Protein AF-A0A3A8NQW4-F1 (afdb_monomer)

Organism: NCBI:txid2316726

Structure (mmCIF, N/CA/C/O backbone):
data_AF-A0A3A8NQW4-F1
#
_entry.id   AF-A0A3A8NQW4-F1
#
loop_
_atom_site.group_PDB
_atom_site.id
_atom_site.type_symbol
_atom_site.label_atom_id
_atom_site.label_alt_id
_atom_site.label_comp_id
_atom_site.label_asym_id
_atom_site.label_entity_id
_atom_site.label_seq_id
_atom_site.pdbx_PDB_ins_code
_atom_site.Cartn_x
_atom_site.Cartn_y
_atom_site.Cartn_z
_atom_site.occupancy
_atom_site.B_iso_or_equiv
_atom_site.auth_seq_id
_atom_site.auth_comp_id
_atom_site.auth_asym_id
_atom_site.auth_atom_id
_atom_site.pdbx_PDB_model_num
ATOM 1 N N . MET A 1 1 ? -19.879 42.846 81.049 1.00 46.16 1 MET A N 1
ATOM 2 C CA . MET A 1 1 ? -20.489 41.642 80.445 1.00 46.16 1 MET A CA 1
ATOM 3 C C . MET A 1 1 ? -19.755 41.354 79.147 1.00 46.16 1 MET A C 1
ATOM 5 O O . MET A 1 1 ? -19.925 42.100 78.195 1.00 46.16 1 MET A O 1
ATOM 9 N N . ILE A 1 2 ? -18.854 40.371 79.150 1.00 47.03 2 ILE A N 1
ATOM 10 C CA . ILE A 1 2 ? -18.042 40.003 77.981 1.00 47.03 2 ILE A CA 1
ATOM 11 C C . ILE A 1 2 ? -18.723 38.794 77.341 1.00 47.03 2 ILE A C 1
ATOM 13 O O . ILE A 1 2 ? -18.854 37.753 77.980 1.00 47.03 2 ILE A O 1
ATOM 17 N N . SER A 1 3 ? -19.223 38.976 76.120 1.00 58.47 3 SER A N 1
ATOM 18 C CA . SER A 1 3 ? -19.930 37.947 75.356 1.00 58.47 3 SER A CA 1
ATOM 19 C C . SER A 1 3 ? -18.923 36.923 74.828 1.00 58.47 3 SER A C 1
ATOM 21 O O . SER A 1 3 ? -17.954 37.294 74.165 1.00 58.47 3 SER A O 1
ATOM 23 N N . ALA A 1 4 ? -19.115 35.646 75.157 1.00 57.97 4 ALA A N 1
ATOM 24 C CA . ALA A 1 4 ? -18.233 34.568 74.728 1.00 57.97 4 ALA A CA 1
ATOM 25 C C . ALA A 1 4 ? -18.466 34.247 73.243 1.00 57.97 4 ALA A C 1
ATOM 27 O O . ALA A 1 4 ? -19.569 33.882 72.841 1.00 57.97 4 ALA A O 1
ATOM 28 N N . VAL A 1 5 ? -17.416 34.381 72.429 1.00 66.25 5 VAL A N 1
ATOM 29 C CA . VAL A 1 5 ? -17.421 34.001 71.010 1.00 66.25 5 VAL A CA 1
ATOM 30 C C . VAL A 1 5 ? -17.386 32.467 70.901 1.00 66.25 5 VAL A C 1
ATOM 32 O O . VAL A 1 5 ? -16.490 31.852 71.488 1.00 66.25 5 VAL A O 1
ATOM 35 N N . PRO A 1 6 ? -18.309 31.824 70.159 1.00 64.69 6 PRO A N 1
ATOM 36 C CA . PRO A 1 6 ? -18.283 30.378 69.963 1.00 64.69 6 PRO A 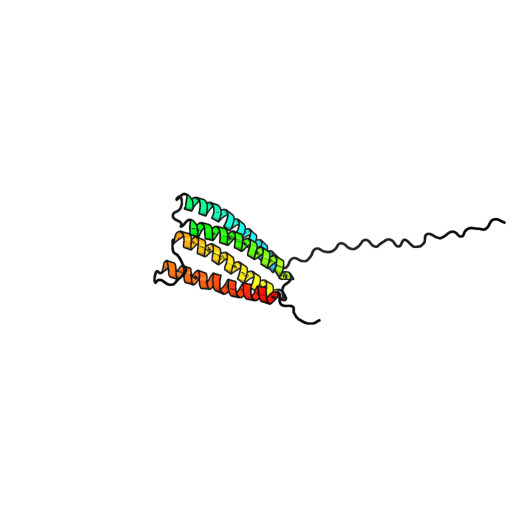CA 1
ATOM 37 C C . PRO A 1 6 ? -17.073 29.980 69.110 1.00 64.69 6 PRO A C 1
ATOM 39 O O . PRO A 1 6 ? -16.866 30.517 68.021 1.00 64.69 6 PRO A O 1
ATOM 42 N N . ARG A 1 7 ? -16.274 29.018 69.586 1.00 65.31 7 ARG A N 1
ATOM 43 C CA . ARG A 1 7 ? -15.226 28.380 68.778 1.00 65.31 7 ARG A CA 1
ATOM 44 C C . ARG A 1 7 ? -15.884 27.491 67.723 1.00 65.31 7 ARG A C 1
ATOM 46 O O . ARG A 1 7 ? -16.548 26.521 68.071 1.00 65.31 7 ARG A O 1
ATOM 53 N N . VAL A 1 8 ? -15.668 27.808 66.450 1.00 65.62 8 VAL A N 1
ATOM 54 C CA . VAL A 1 8 ? -15.975 26.913 65.328 1.00 65.6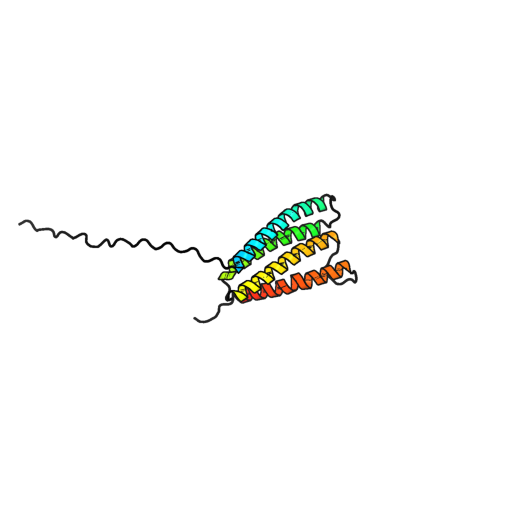2 8 VAL A CA 1
ATOM 55 C C . VAL A 1 8 ? -14.916 25.809 65.319 1.00 65.62 8 VAL A C 1
ATOM 57 O O . VAL A 1 8 ? -13.733 26.090 65.125 1.00 65.62 8 VAL A O 1
ATOM 60 N N . SER A 1 9 ? -15.324 24.566 65.583 1.00 62.06 9 SER A N 1
ATOM 61 C CA . SER A 1 9 ? -14.447 23.398 65.461 1.00 62.06 9 SER A CA 1
ATOM 62 C C . SER A 1 9 ? -14.046 23.197 63.995 1.00 62.06 9 SER A C 1
ATOM 64 O O . SER A 1 9 ? -14.924 23.188 63.131 1.00 62.06 9 SER A O 1
ATOM 66 N N . PRO A 1 10 ? -12.753 22.996 63.682 1.00 62.84 10 PRO A N 1
ATOM 67 C CA . PRO A 1 10 ? -12.290 22.662 62.340 1.00 62.84 10 PRO A CA 1
ATOM 68 C C . PRO A 1 10 ? -12.517 21.165 62.063 1.00 62.84 10 PRO A C 1
ATOM 70 O O . PRO A 1 10 ? -11.583 20.422 61.776 1.00 62.84 10 PRO A O 1
ATOM 73 N N . GLU A 1 11 ? -13.755 20.693 62.188 1.00 58.41 11 GLU A N 1
ATOM 74 C CA . GLU A 1 11 ? -14.147 19.342 61.782 1.00 58.41 11 GLU A CA 1
ATOM 75 C C . GLU A 1 11 ? -14.766 19.428 60.389 1.00 58.41 11 GLU A C 1
ATOM 77 O O . GLU A 1 11 ? -15.917 19.825 60.232 1.00 58.41 11 GLU A O 1
ATOM 82 N N . GLY A 1 12 ? -13.992 19.106 59.350 1.00 62.56 12 GLY A N 1
ATOM 83 C CA . GLY A 1 12 ? -14.572 19.020 58.008 1.00 62.56 12 GLY A CA 1
ATOM 84 C C . GLY A 1 12 ? -13.623 18.943 56.820 1.00 62.56 12 GLY A C 1
ATOM 85 O O . GLY A 1 12 ? -14.102 18.776 55.701 1.00 62.56 12 GLY A O 1
ATOM 86 N N . VAL A 1 13 ? -12.300 19.021 56.996 1.00 63.72 13 VAL A N 1
ATOM 87 C CA . VAL A 1 13 ? -11.381 18.719 55.885 1.00 63.72 13 VAL A CA 1
ATOM 88 C C . VAL A 1 13 ? -11.224 17.204 55.802 1.00 63.72 13 VAL A C 1
ATOM 90 O O . VAL A 1 13 ? -10.255 16.633 56.298 1.00 63.72 13 VAL A O 1
ATOM 93 N N . HIS A 1 14 ? -12.213 16.534 55.206 1.00 67.94 14 HIS A N 1
ATOM 94 C CA . HIS A 1 14 ? -12.020 15.162 54.755 1.00 67.94 14 HIS A CA 1
ATOM 95 C C . HIS A 1 14 ? -10.811 15.153 53.809 1.00 67.94 14 HIS A C 1
ATOM 97 O O . HIS A 1 14 ? -10.803 15.937 52.853 1.00 67.94 14 HIS A O 1
ATOM 103 N N . PRO A 1 15 ? -9.781 14.325 54.057 1.00 67.94 15 PRO A N 1
ATOM 104 C CA . PRO A 1 15 ? -8.661 14.213 53.139 1.00 67.94 15 PRO A CA 1
ATOM 105 C C . PRO A 1 15 ? -9.226 13.825 51.774 1.00 67.94 15 PRO A C 1
ATOM 107 O O . PRO A 1 15 ? -9.834 12.764 51.637 1.00 67.94 15 PRO A O 1
ATOM 110 N N . GLN A 1 16 ? -9.085 14.716 50.784 1.00 69.38 16 GLN A N 1
ATOM 111 C CA . GLN A 1 16 ? -9.423 14.411 49.400 1.00 69.38 16 GLN A CA 1
ATOM 112 C C . GLN A 1 16 ? -8.656 13.145 49.032 1.00 69.38 16 GLN A C 1
ATOM 114 O O . GLN A 1 16 ? -7.428 13.160 48.936 1.00 69.38 16 GLN A O 1
ATOM 119 N N . SER A 1 17 ? -9.381 12.036 48.889 1.00 73.19 17 SER A N 1
ATOM 120 C CA . SER A 1 17 ? -8.827 10.776 48.417 1.00 73.19 17 SER A CA 1
ATOM 121 C C . SER A 1 17 ? -8.122 11.061 47.101 1.00 73.19 17 SER A C 1
ATOM 123 O O . SER A 1 17 ? -8.765 11.497 46.143 1.00 73.19 17 SER A O 1
ATOM 125 N N . THR A 1 18 ? -6.804 10.873 47.076 1.00 78.12 18 THR A N 1
ATOM 126 C CA . THR A 1 18 ? -5.995 11.053 45.875 1.00 78.12 18 THR A CA 1
ATOM 127 C C . THR A 1 18 ? -6.653 10.253 44.750 1.00 78.12 18 THR A C 1
ATOM 129 O O . THR A 1 18 ? -6.853 9.048 44.929 1.00 78.12 18 THR A O 1
ATOM 132 N N . PRO A 1 19 ? -7.068 10.886 43.637 1.00 77.56 19 PRO A N 1
ATOM 133 C CA . PRO A 1 19 ? -7.716 10.159 42.559 1.00 77.56 19 PRO A CA 1
ATOM 134 C C . PRO A 1 19 ? -6.778 9.047 42.095 1.00 77.56 19 PRO A C 1
ATOM 136 O O . PRO A 1 19 ? -5.585 9.276 41.878 1.00 77.56 19 PRO A O 1
ATOM 139 N N . ALA A 1 20 ? -7.314 7.829 42.010 1.00 79.06 20 ALA A N 1
ATOM 140 C CA . ALA A 1 20 ? -6.547 6.668 41.593 1.00 79.06 20 ALA A CA 1
ATOM 141 C C . ALA A 1 20 ? -5.893 6.940 40.223 1.00 79.06 20 ALA A C 1
ATOM 143 O O . ALA A 1 20 ? -6.523 7.574 39.369 1.00 79.06 20 ALA A O 1
ATOM 144 N N . PRO A 1 21 ? -4.651 6.475 39.994 1.00 79.62 21 PRO A N 1
ATOM 145 C CA . PRO A 1 21 ? -3.991 6.662 38.714 1.00 79.62 21 PRO A CA 1
ATOM 146 C C . PRO A 1 21 ? -4.865 6.092 37.594 1.00 79.62 21 PRO A C 1
ATOM 148 O O . PRO A 1 21 ? -5.228 4.916 37.612 1.00 79.62 21 PRO A O 1
ATOM 151 N N . VAL A 1 22 ? -5.217 6.937 36.623 1.00 79.12 22 VAL A N 1
ATOM 152 C CA . VAL A 1 22 ? -5.975 6.519 35.442 1.00 79.12 22 VAL A CA 1
ATOM 153 C C . VAL A 1 22 ? -5.104 5.541 34.662 1.00 79.12 22 VAL A C 1
ATOM 155 O O . VAL A 1 22 ? -4.031 5.906 34.179 1.00 79.12 22 VAL A O 1
ATOM 158 N N . ALA A 1 23 ? -5.544 4.287 34.567 1.00 71.62 23 ALA A N 1
ATOM 159 C CA . ALA A 1 23 ? -4.839 3.284 33.786 1.00 71.62 23 ALA A CA 1
ATOM 160 C C . ALA A 1 23 ? -4.731 3.751 32.320 1.00 71.62 23 ALA A C 1
ATOM 162 O O . ALA A 1 23 ? -5.715 4.258 31.769 1.00 71.62 23 ALA A O 1
ATOM 163 N N . PRO A 1 24 ? -3.564 3.596 31.670 1.00 70.94 24 PRO A N 1
ATOM 164 C CA . PRO A 1 24 ? -3.416 3.979 30.276 1.00 70.94 24 PRO A CA 1
ATOM 165 C C . PRO A 1 24 ? -4.389 3.175 29.399 1.00 70.94 24 PRO A C 1
ATOM 167 O O . PRO A 1 24 ? -4.638 1.996 29.674 1.00 70.94 24 PRO A O 1
ATOM 170 N N . PRO A 1 25 ? -4.944 3.784 28.336 1.00 69.38 25 PRO A N 1
ATOM 171 C CA . PRO A 1 25 ? -5.875 3.099 27.452 1.00 69.38 25 PRO A CA 1
ATOM 172 C C . PRO A 1 25 ? -5.219 1.851 26.852 1.00 69.38 25 PRO A C 1
ATOM 174 O O . PRO A 1 25 ? -4.096 1.898 26.344 1.00 69.38 25 PRO A O 1
ATOM 177 N N . ALA A 1 26 ? -5.923 0.720 26.911 1.00 76.38 26 ALA A N 1
ATOM 178 C CA . ALA A 1 26 ? -5.430 -0.541 26.376 1.00 76.38 26 ALA A CA 1
ATOM 179 C C . ALA A 1 26 ? -5.230 -0.438 24.853 1.00 76.38 26 ALA A C 1
ATOM 181 O O . ALA A 1 26 ? -6.168 -0.164 24.103 1.00 76.38 26 ALA A O 1
ATOM 182 N N . VAL A 1 27 ? -4.003 -0.674 24.381 1.00 76.31 27 VAL A N 1
ATOM 183 C CA . VAL A 1 27 ? -3.691 -0.661 22.945 1.00 76.31 27 VAL A CA 1
ATOM 184 C C . VAL A 1 27 ? -4.317 -1.883 22.274 1.00 76.31 27 VAL A C 1
ATOM 186 O O . VA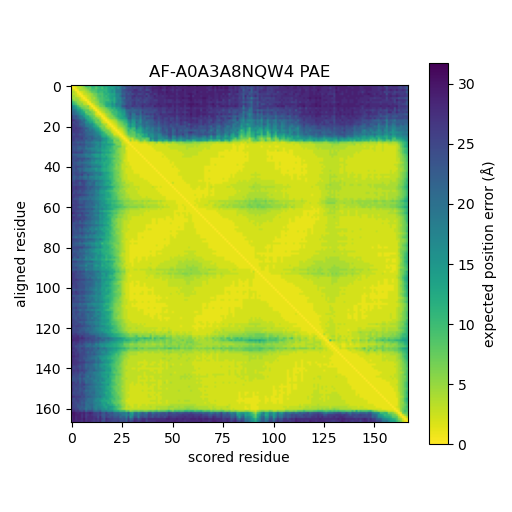L A 1 27 ? -4.013 -3.024 22.626 1.00 76.31 27 VAL A O 1
ATOM 189 N N . LEU A 1 28 ? -5.156 -1.655 21.261 1.00 86.38 28 LEU A N 1
ATOM 190 C CA . LEU A 1 28 ? -5.777 -2.731 20.487 1.00 86.38 28 LEU A CA 1
ATOM 191 C C . LEU A 1 28 ? -4.702 -3.548 19.734 1.00 86.38 28 LEU A C 1
ATOM 193 O O . LEU A 1 28 ? -3.874 -2.957 19.031 1.00 86.38 28 LEU A O 1
ATOM 197 N N . PRO A 1 29 ? -4.724 -4.898 19.781 1.00 92.44 29 PRO A N 1
ATOM 198 C CA . PRO A 1 29 ? -3.744 -5.734 19.075 1.00 92.44 29 PRO A CA 1
ATOM 199 C C . PRO A 1 29 ? -3.662 -5.455 17.566 1.00 92.44 29 PRO A C 1
ATOM 201 O O . PRO A 1 29 ? -2.578 -5.487 16.979 1.00 92.44 29 PRO A O 1
ATOM 204 N N . ALA A 1 30 ? -4.801 -5.143 16.938 1.00 95.12 30 ALA A N 1
ATOM 205 C CA . ALA A 1 30 ? -4.867 -4.755 15.532 1.00 95.12 30 ALA A CA 1
ATOM 206 C C . ALA A 1 30 ? -4.117 -3.437 15.271 1.00 95.12 30 ALA A C 1
ATOM 208 O O . ALA A 1 30 ? -3.279 -3.393 14.372 1.00 95.12 30 ALA A O 1
ATOM 209 N N . ALA A 1 31 ? -4.326 -2.411 16.105 1.00 96.12 31 ALA A N 1
ATOM 210 C CA . ALA A 1 31 ? -3.639 -1.123 15.990 1.00 96.12 31 ALA A CA 1
ATOM 211 C C . ALA A 1 31 ? -2.119 -1.275 16.152 1.00 96.12 31 ALA A C 1
ATOM 213 O O . ALA A 1 31 ? -1.358 -0.739 15.348 1.00 96.12 31 ALA A O 1
ATOM 214 N N . ARG A 1 32 ? -1.664 -2.085 17.121 1.00 96.25 32 ARG A N 1
ATOM 215 C CA . ARG A 1 32 ? -0.231 -2.373 17.307 1.00 96.25 32 ARG A CA 1
ATOM 216 C C . ARG A 1 32 ? 0.388 -3.032 16.074 1.00 96.25 32 ARG A C 1
ATOM 218 O O . ARG A 1 32 ? 1.482 -2.654 15.662 1.00 96.25 32 ARG A O 1
ATOM 225 N N . ARG A 1 33 ? -0.310 -4.000 15.468 1.00 97.38 33 ARG A N 1
ATOM 226 C CA . ARG A 1 33 ? 0.166 -4.664 14.245 1.00 97.38 33 ARG A CA 1
ATOM 227 C C . ARG A 1 33 ? 0.247 -3.688 13.072 1.00 97.38 33 ARG A C 1
ATOM 229 O O . ARG A 1 33 ? 1.236 -3.717 12.349 1.00 97.38 33 ARG A O 1
ATOM 236 N N . MET A 1 34 ? -0.753 -2.825 12.905 1.00 98.31 34 MET A N 1
ATOM 237 C CA . MET A 1 34 ? -0.737 -1.798 11.861 1.00 98.31 34 MET A CA 1
ATOM 238 C C . MET A 1 34 ? 0.392 -0.789 12.068 1.00 98.31 34 MET A C 1
ATOM 240 O O . MET A 1 34 ? 1.078 -0.472 11.106 1.00 98.31 34 MET A O 1
ATOM 244 N N . ALA A 1 35 ? 0.648 -0.349 13.303 1.00 98.12 35 ALA A N 1
ATOM 245 C CA . ALA A 1 35 ? 1.769 0.540 13.611 1.00 98.12 35 ALA A CA 1
ATOM 246 C C . ALA A 1 35 ? 3.127 -0.114 13.304 1.00 98.12 35 ALA A C 1
ATOM 248 O O . ALA A 1 35 ? 4.000 0.517 12.715 1.00 98.12 35 ALA A O 1
ATOM 249 N N . HIS A 1 36 ? 3.294 -1.398 13.636 1.00 98.38 36 HIS A N 1
ATOM 250 C CA . HIS A 1 36 ? 4.501 -2.148 13.287 1.00 98.38 36 HIS A CA 1
ATOM 251 C C . HIS A 1 36 ? 4.667 -2.302 11.765 1.00 98.38 36 HIS A C 1
ATOM 253 O O . HIS A 1 36 ? 5.753 -2.077 11.240 1.00 98.38 36 HIS A O 1
ATOM 259 N N . ALA A 1 37 ? 3.590 -2.628 11.042 1.00 98.62 37 ALA A N 1
ATOM 260 C CA . ALA A 1 37 ? 3.596 -2.684 9.580 1.00 98.62 37 ALA A CA 1
ATOM 261 C C . ALA A 1 37 ? 3.899 -1.308 8.956 1.00 98.62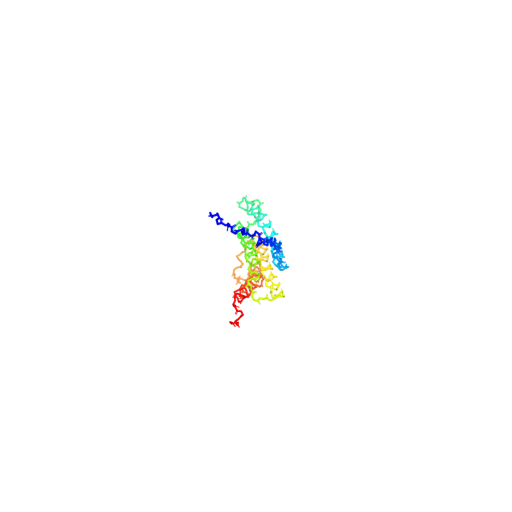 37 ALA A C 1
ATOM 263 O O . ALA A 1 37 ? 4.673 -1.215 8.013 1.00 98.62 37 ALA A O 1
ATOM 264 N N . ALA A 1 38 ? 3.358 -0.225 9.516 1.00 98.75 38 ALA A N 1
ATOM 265 C CA . ALA A 1 38 ? 3.660 1.132 9.081 1.00 98.75 38 ALA A CA 1
ATOM 266 C C . ALA A 1 38 ? 5.146 1.470 9.276 1.00 98.75 38 ALA A C 1
ATOM 268 O O . ALA A 1 38 ? 5.769 1.997 8.365 1.00 98.75 38 ALA A O 1
ATOM 269 N N . ALA A 1 39 ? 5.747 1.110 10.414 1.00 98.75 39 ALA A N 1
ATOM 270 C CA . ALA A 1 39 ? 7.175 1.334 10.653 1.00 98.75 39 ALA A CA 1
ATOM 271 C C . ALA A 1 39 ? 8.061 0.606 9.625 1.00 98.75 39 ALA A C 1
ATOM 273 O O . ALA A 1 39 ? 9.007 1.189 9.093 1.00 98.75 39 ALA A O 1
ATOM 274 N N . TRP A 1 40 ? 7.724 -0.643 9.292 1.00 98.75 40 TRP A N 1
ATOM 275 C CA . TRP A 1 40 ? 8.414 -1.380 8.233 1.00 98.75 40 TRP A CA 1
ATOM 276 C C . TRP A 1 40 ? 8.210 -0.748 6.856 1.00 98.75 40 TRP A C 1
ATOM 278 O O . TRP A 1 40 ? 9.172 -0.614 6.104 1.00 98.75 40 TRP A O 1
ATOM 288 N N . LEU A 1 41 ? 6.988 -0.331 6.523 1.00 98.56 41 LEU A N 1
ATOM 289 C CA . LEU A 1 41 ? 6.707 0.321 5.247 1.00 98.56 41 LEU A CA 1
ATOM 290 C C . LEU A 1 41 ? 7.407 1.686 5.132 1.00 98.56 41 LEU A C 1
ATOM 292 O O . LEU A 1 41 ? 7.893 2.020 4.056 1.00 98.56 41 LEU A O 1
ATOM 296 N N . MET A 1 42 ? 7.556 2.425 6.234 1.00 98.69 42 MET A N 1
ATOM 297 C CA . MET A 1 42 ? 8.352 3.655 6.295 1.00 98.69 42 MET A CA 1
ATOM 298 C C . MET A 1 42 ? 9.821 3.369 5.997 1.00 98.69 42 MET A C 1
ATOM 300 O O . MET A 1 42 ? 10.408 4.032 5.144 1.00 98.69 42 MET A O 1
ATOM 304 N N . LEU A 1 43 ? 10.410 2.359 6.646 1.00 98.69 43 LEU A N 1
ATOM 305 C CA . LEU A 1 43 ? 11.785 1.948 6.360 1.00 98.69 43 LEU A CA 1
ATOM 306 C C . LEU A 1 43 ? 11.953 1.600 4.875 1.00 98.69 43 LEU A C 1
ATOM 308 O O . LEU A 1 43 ? 12.875 2.093 4.227 1.00 98.69 43 LEU A O 1
ATOM 312 N N . LEU A 1 44 ? 11.036 0.806 4.317 1.00 98.62 44 LEU A N 1
ATOM 313 C CA . LEU A 1 44 ? 11.030 0.478 2.891 1.00 98.62 44 LEU A CA 1
ATOM 314 C C . LEU A 1 44 ? 10.882 1.729 2.019 1.00 98.62 44 LEU A C 1
ATOM 316 O O . LEU A 1 44 ? 11.572 1.842 1.010 1.00 98.62 44 LEU A O 1
ATOM 320 N N . GLY A 1 45 ? 10.053 2.694 2.412 1.00 98.31 45 GLY A N 1
ATOM 321 C CA . GLY A 1 45 ? 9.916 3.979 1.730 1.00 98.31 45 GLY A CA 1
ATOM 322 C C . GLY A 1 45 ? 11.222 4.763 1.698 1.00 98.31 45 GLY A C 1
ATOM 323 O O . GLY A 1 45 ? 11.644 5.187 0.622 1.00 98.31 45 GLY A O 1
ATOM 324 N N . LEU A 1 46 ? 11.916 4.880 2.830 1.00 98.50 46 LEU A N 1
ATOM 325 C CA . LEU A 1 46 ? 13.223 5.541 2.912 1.00 98.50 46 LEU A CA 1
ATOM 326 C C . LEU A 1 46 ? 14.269 4.844 2.030 1.00 98.50 46 LEU A C 1
ATOM 328 O O . LEU A 1 46 ? 14.962 5.509 1.259 1.00 98.50 46 LEU A O 1
ATOM 332 N N . LEU A 1 47 ? 14.326 3.508 2.061 1.00 98.31 47 LEU A N 1
ATOM 333 C CA . LEU A 1 47 ? 15.196 2.723 1.175 1.00 98.31 47 LEU A CA 1
ATOM 334 C C . LEU A 1 47 ? 14.843 2.937 -0.304 1.00 98.31 47 LEU A C 1
ATOM 336 O O . LEU A 1 47 ? 15.729 3.094 -1.148 1.00 98.31 47 LEU A O 1
ATOM 340 N N . THR A 1 48 ? 13.549 3.023 -0.616 1.00 98.00 48 THR A N 1
ATOM 341 C CA . THR A 1 48 ? 13.061 3.305 -1.970 1.00 98.00 48 THR A CA 1
ATOM 342 C C . THR A 1 48 ? 13.500 4.703 -2.435 1.00 98.00 48 THR A C 1
ATOM 344 O O . THR A 1 48 ? 13.753 4.885 -3.617 1.00 98.00 48 THR A O 1
ATOM 347 N N . GLY A 1 49 ? 13.712 5.676 -1.539 1.00 97.38 49 GLY A N 1
ATOM 348 C CA . GLY A 1 49 ? 14.285 6.985 -1.898 1.00 97.38 49 GLY A CA 1
ATOM 349 C C . GLY A 1 49 ? 15.724 6.894 -2.437 1.00 97.38 49 GLY A C 1
ATOM 350 O O . GLY A 1 49 ? 16.086 7.570 -3.406 1.00 97.38 49 GLY A O 1
ATOM 351 N N . GLY A 1 50 ? 16.536 5.992 -1.877 1.00 97.50 50 GLY A N 1
ATOM 352 C CA . GLY A 1 50 ? 17.863 5.670 -2.418 1.00 97.50 50 GLY A CA 1
ATOM 353 C C . GLY A 1 50 ? 17.786 4.968 -3.778 1.00 97.50 50 GLY A C 1
ATOM 354 O O . GLY A 1 50 ? 18.555 5.276 -4.695 1.00 97.50 50 GLY A O 1
ATOM 355 N N . TYR A 1 51 ? 16.807 4.076 -3.943 1.00 96.31 51 TYR A N 1
ATOM 356 C CA . TYR A 1 51 ? 16.506 3.441 -5.228 1.00 96.31 51 TYR A CA 1
ATOM 357 C C . TYR A 1 51 ? 16.093 4.463 -6.301 1.00 96.31 51 TYR A C 1
ATOM 359 O O . TYR A 1 51 ? 16.661 4.447 -7.392 1.00 96.31 51 TYR A O 1
ATOM 367 N N . VAL A 1 52 ? 15.207 5.413 -5.980 1.00 97.69 52 VAL A N 1
ATOM 368 C CA . VAL A 1 52 ? 14.824 6.530 -6.865 1.00 97.69 52 VAL A CA 1
ATOM 369 C C . VAL A 1 52 ? 16.044 7.332 -7.293 1.00 97.69 52 VAL A C 1
ATOM 371 O O . VAL A 1 52 ? 16.256 7.542 -8.484 1.00 97.69 52 VAL A O 1
ATOM 374 N N . SER A 1 53 ? 16.885 7.725 -6.335 1.00 97.88 53 SER A N 1
ATOM 375 C CA . SER A 1 53 ? 18.111 8.482 -6.614 1.00 97.88 53 SER A CA 1
ATOM 376 C C . SER A 1 53 ? 19.039 7.722 -7.569 1.00 97.88 53 SER A C 1
ATOM 378 O O . SER A 1 53 ? 19.633 8.301 -8.481 1.00 97.88 53 SER A O 1
ATOM 380 N N . SER A 1 54 ? 19.135 6.402 -7.401 1.00 97.56 54 SER A N 1
ATOM 381 C CA . SER A 1 54 ? 19.925 5.535 -8.279 1.00 97.56 54 SER A CA 1
ATOM 382 C C . SER A 1 54 ? 19.330 5.446 -9.688 1.00 97.56 54 SER A C 1
ATOM 384 O O . SER A 1 54 ? 20.079 5.480 -10.661 1.00 97.56 54 SER A O 1
ATOM 386 N N . ALA A 1 55 ? 18.002 5.371 -9.816 1.00 97.38 55 ALA A N 1
ATOM 387 C CA . ALA A 1 55 ? 17.319 5.341 -11.110 1.00 97.38 55 ALA A CA 1
ATOM 388 C C . ALA A 1 55 ? 17.454 6.682 -11.850 1.00 97.38 55 ALA A C 1
ATOM 390 O O . ALA A 1 55 ? 17.831 6.710 -13.019 1.00 97.38 55 ALA A O 1
ATOM 391 N N . MET A 1 56 ? 17.244 7.806 -11.155 1.00 97.44 56 MET A N 1
ATOM 392 C CA . MET A 1 56 ? 17.375 9.157 -11.723 1.00 97.44 56 MET A CA 1
ATOM 393 C C . MET A 1 56 ? 18.803 9.477 -12.184 1.00 97.44 56 MET A C 1
ATOM 395 O O . MET A 1 56 ? 18.986 10.245 -13.121 1.00 97.44 56 MET A O 1
ATOM 399 N N . THR A 1 57 ? 19.815 8.879 -11.548 1.00 98.00 57 THR A N 1
ATOM 400 C CA . THR A 1 57 ? 21.229 9.029 -11.936 1.00 98.00 57 THR A CA 1
ATOM 401 C C . THR A 1 57 ? 21.706 7.960 -12.921 1.00 98.00 57 THR A C 1
ATOM 403 O O . THR A 1 57 ? 22.896 7.896 -13.221 1.00 98.00 57 THR A O 1
ATOM 406 N N . GLY A 1 58 ? 20.807 7.101 -13.414 1.00 96.31 58 GLY A N 1
ATOM 407 C CA . GLY A 1 58 ? 21.127 6.052 -14.383 1.00 96.31 58 GLY A CA 1
ATOM 408 C C . GLY A 1 58 ? 21.990 4.909 -13.836 1.00 96.31 58 GLY A C 1
ATOM 409 O O . GLY A 1 58 ? 22.462 4.084 -14.613 1.00 96.31 58 GLY A O 1
ATOM 410 N N . LYS A 1 59 ? 22.196 4.825 -12.515 1.00 97.62 59 LYS A N 1
ATOM 411 C CA . LYS A 1 59 ? 22.985 3.756 -11.874 1.00 97.62 59 LYS A CA 1
ATOM 412 C C . LYS A 1 59 ? 22.262 2.413 -11.864 1.00 97.62 59 LYS A C 1
ATOM 414 O O . LYS A 1 59 ? 22.909 1.374 -11.792 1.00 97.62 59 LYS A O 1
ATOM 419 N N . VAL A 1 60 ? 20.930 2.432 -11.915 1.00 96.81 60 VAL A N 1
ATOM 420 C CA . VAL A 1 60 ? 20.102 1.232 -12.072 1.00 96.81 60 VAL A CA 1
ATOM 421 C C . VAL A 1 60 ? 19.163 1.403 -13.262 1.00 96.81 60 VAL A C 1
ATOM 423 O O . VAL A 1 60 ? 18.648 2.502 -13.474 1.00 96.81 60 VAL A O 1
ATOM 426 N N . PRO A 1 61 ? 18.892 0.340 -14.036 1.00 95.81 61 PRO A N 1
ATOM 427 C CA . PRO A 1 61 ? 18.077 0.428 -15.240 1.00 95.81 61 PRO A CA 1
ATOM 428 C C . PRO A 1 61 ? 16.564 0.426 -14.943 1.00 95.81 61 PRO A C 1
ATOM 430 O O . PRO A 1 61 ? 15.794 -0.150 -15.707 1.00 95.81 61 PRO A O 1
ATOM 433 N N . ALA A 1 62 ? 16.113 1.119 -13.902 1.00 96.75 62 ALA A N 1
ATOM 434 C CA . ALA A 1 62 ? 14.697 1.274 -13.578 1.00 96.75 62 ALA A CA 1
ATOM 435 C C . ALA A 1 62 ? 14.109 2.578 -14.138 1.00 96.75 62 ALA A C 1
ATOM 437 O O . ALA A 1 62 ? 14.825 3.561 -14.319 1.00 96.75 62 ALA A O 1
ATOM 438 N N . ASP A 1 63 ? 12.799 2.592 -14.376 1.00 97.31 63 ASP A N 1
ATOM 439 C CA . ASP A 1 63 ? 12.046 3.809 -14.673 1.00 97.31 63 ASP A CA 1
ATOM 440 C C . ASP A 1 63 ? 12.033 4.742 -13.438 1.00 97.31 63 ASP A C 1
ATOM 442 O O . ASP A 1 63 ? 11.510 4.353 -12.384 1.00 97.31 63 ASP A O 1
ATOM 446 N N . PRO A 1 64 ? 12.583 5.970 -13.531 1.00 97.00 64 PRO A N 1
ATOM 447 C CA . PRO A 1 64 ? 12.668 6.870 -12.384 1.00 97.00 64 PRO A CA 1
ATOM 448 C C . PRO A 1 64 ? 11.311 7.369 -11.878 1.00 97.00 64 PRO A C 1
ATOM 450 O O . PRO A 1 64 ? 11.150 7.576 -10.674 1.00 97.00 64 PRO A O 1
ATOM 453 N N . GLN A 1 65 ? 10.328 7.552 -12.764 1.00 97.25 65 GLN A N 1
ATOM 454 C CA . GLN A 1 65 ? 8.992 8.013 -12.381 1.00 97.25 65 GLN A CA 1
ATOM 455 C C . GLN A 1 65 ? 8.243 6.917 -11.626 1.00 97.25 65 GLN A C 1
ATOM 457 O O . GLN A 1 65 ? 7.608 7.189 -10.606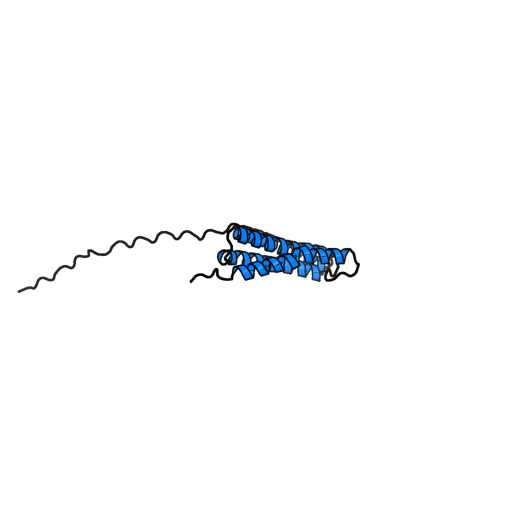 1.00 97.25 65 GLN A O 1
ATOM 462 N N . MET A 1 66 ? 8.357 5.666 -12.073 1.00 97.38 66 MET A N 1
ATOM 463 C CA . MET A 1 66 ? 7.751 4.532 -11.373 1.00 97.38 66 MET A CA 1
ATOM 464 C C . MET A 1 66 ? 8.466 4.224 -10.056 1.00 97.38 66 MET A C 1
ATOM 466 O O . MET A 1 66 ? 7.809 3.909 -9.064 1.00 97.38 66 MET A O 1
ATOM 470 N N . ALA A 1 67 ? 9.792 4.373 -9.994 1.00 97.44 67 ALA A N 1
ATOM 471 C CA . ALA A 1 67 ? 10.519 4.289 -8.730 1.00 97.44 67 ALA A CA 1
ATOM 472 C C . ALA A 1 67 ? 10.038 5.370 -7.744 1.00 97.44 67 ALA A C 1
ATOM 474 O O . ALA A 1 67 ? 9.815 5.078 -6.566 1.00 97.44 67 ALA A O 1
ATOM 475 N N . LEU A 1 68 ? 9.836 6.608 -8.219 1.00 98.06 68 LEU A N 1
ATOM 476 C CA . LEU A 1 68 ? 9.323 7.707 -7.398 1.00 98.06 68 LEU A CA 1
ATOM 477 C C . LEU A 1 68 ? 7.897 7.417 -6.918 1.00 98.06 68 LEU A C 1
ATOM 479 O O . LEU A 1 68 ? 7.594 7.619 -5.742 1.00 98.06 68 LEU A O 1
ATOM 483 N N . ALA A 1 69 ? 7.045 6.876 -7.788 1.00 97.75 69 ALA A N 1
ATOM 484 C CA . ALA A 1 69 ? 5.710 6.427 -7.412 1.00 97.75 69 ALA A CA 1
ATOM 485 C C . ALA A 1 69 ? 5.760 5.346 -6.319 1.00 97.75 69 ALA A C 1
ATOM 487 O O . ALA A 1 69 ? 5.001 5.421 -5.357 1.00 97.75 69 ALA A O 1
ATOM 488 N N . ALA A 1 70 ? 6.689 4.386 -6.398 1.00 98.06 70 ALA A N 1
ATOM 489 C CA . ALA A 1 70 ? 6.868 3.383 -5.349 1.00 98.06 70 ALA A CA 1
ATOM 490 C C . ALA A 1 70 ? 7.292 4.014 -4.010 1.00 98.06 70 ALA A C 1
ATOM 492 O O . ALA A 1 70 ? 6.771 3.639 -2.958 1.00 98.06 70 ALA A O 1
ATOM 493 N N . HIS A 1 71 ? 8.197 4.998 -4.041 1.00 98.50 71 HIS A N 1
ATOM 494 C CA . HIS A 1 71 ? 8.619 5.734 -2.847 1.00 98.50 71 HIS A CA 1
ATOM 495 C C . HIS A 1 71 ? 7.435 6.454 -2.189 1.00 98.50 71 HIS A C 1
ATOM 497 O O . HIS A 1 71 ? 7.190 6.284 -0.992 1.00 98.50 71 HIS A O 1
ATOM 503 N N . LEU A 1 72 ? 6.650 7.188 -2.982 1.00 98.31 72 LEU A N 1
ATOM 504 C CA . LEU A 1 72 ? 5.449 7.869 -2.502 1.00 98.31 72 LEU A CA 1
ATOM 505 C C . LEU A 1 72 ? 4.395 6.878 -1.992 1.00 98.31 72 LEU A C 1
ATOM 507 O O . LEU A 1 72 ? 3.811 7.118 -0.938 1.00 98.31 72 LEU A O 1
ATOM 511 N N . ASN A 1 73 ? 4.201 5.739 -2.664 1.00 98.19 73 ASN A N 1
ATOM 512 C CA . ASN A 1 73 ? 3.285 4.684 -2.220 1.00 98.19 73 ASN A CA 1
ATOM 513 C C . ASN A 1 73 ? 3.647 4.159 -0.825 1.00 98.19 73 ASN A C 1
ATOM 515 O O . ASN A 1 73 ? 2.756 3.955 -0.003 1.00 98.19 73 ASN A O 1
ATOM 519 N N . ALA A 1 74 ? 4.934 3.974 -0.525 1.00 98.56 74 ALA A N 1
ATOM 520 C CA . ALA A 1 74 ? 5.367 3.537 0.800 1.00 98.56 74 ALA A CA 1
ATOM 521 C C . ALA A 1 74 ? 5.147 4.611 1.880 1.00 98.56 74 ALA A C 1
ATOM 523 O O . ALA A 1 74 ? 4.643 4.306 2.966 1.00 98.56 74 ALA A O 1
ATOM 524 N N . LEU A 1 75 ? 5.476 5.876 1.590 1.00 98.50 75 LEU A N 1
ATOM 525 C CA . LEU A 1 75 ? 5.280 6.975 2.543 1.00 98.50 75 LEU A CA 1
ATOM 526 C C . LEU A 1 75 ? 3.793 7.220 2.823 1.00 98.50 75 LEU A C 1
ATOM 528 O O . LEU A 1 75 ? 3.369 7.219 3.979 1.00 98.50 75 LEU A O 1
ATOM 532 N N . LEU A 1 76 ? 2.984 7.371 1.774 1.00 98.56 76 LEU A N 1
ATOM 533 C CA . LEU A 1 76 ? 1.543 7.580 1.905 1.00 98.56 76 LEU A CA 1
ATOM 534 C C . LEU A 1 76 ? 0.857 6.353 2.510 1.00 98.56 76 LEU A C 1
ATOM 536 O O . LEU A 1 76 ? 0.002 6.504 3.381 1.00 98.56 76 LEU A O 1
ATOM 540 N N . GLY A 1 77 ? 1.279 5.146 2.129 1.00 98.44 77 GLY A N 1
ATOM 541 C CA . GLY A 1 77 ? 0.786 3.907 2.721 1.00 98.44 77 GLY A CA 1
ATOM 542 C C . GLY A 1 77 ? 1.097 3.801 4.214 1.00 98.44 77 GLY A C 1
ATOM 543 O O . GLY A 1 77 ? 0.252 3.349 4.983 1.00 98.44 77 GLY A O 1
ATOM 544 N N . THR A 1 78 ? 2.257 4.293 4.662 1.00 98.75 78 THR A N 1
ATOM 545 C CA . THR A 1 78 ? 2.586 4.387 6.095 1.00 98.75 78 THR A CA 1
ATOM 546 C C . THR A 1 78 ? 1.578 5.271 6.822 1.00 98.75 78 THR A C 1
ATOM 548 O O . THR A 1 78 ? 0.985 4.845 7.814 1.00 98.75 78 THR A O 1
ATOM 551 N N . PHE A 1 79 ? 1.352 6.492 6.333 1.00 98.56 79 PHE A N 1
ATOM 552 C CA . PHE A 1 79 ? 0.412 7.413 6.974 1.00 98.56 79 PHE A CA 1
ATOM 553 C C . PHE A 1 79 ? -1.022 6.895 6.930 1.00 98.56 79 PHE A C 1
ATOM 555 O O . PHE A 1 79 ? -1.754 7.039 7.908 1.00 98.56 79 PHE A O 1
ATOM 562 N N . PHE A 1 80 ? -1.407 6.226 5.846 1.00 98.50 80 PHE A N 1
ATOM 563 C CA . PHE A 1 80 ? -2.708 5.584 5.750 1.00 98.50 80 PHE A CA 1
ATOM 564 C C . PHE A 1 80 ? -2.864 4.463 6.789 1.00 98.50 80 PHE A C 1
ATOM 566 O O . PHE A 1 80 ? -3.861 4.435 7.511 1.00 98.50 80 PHE A O 1
ATOM 573 N N . LEU A 1 81 ? -1.857 3.595 6.953 1.00 98.56 81 LEU A N 1
ATOM 574 C CA . LEU A 1 81 ? -1.857 2.559 7.990 1.00 98.56 81 LEU A CA 1
ATOM 575 C C . LEU A 1 81 ? -1.974 3.150 9.397 1.00 98.56 81 LEU A C 1
ATOM 577 O O . LEU A 1 81 ? -2.760 2.645 10.200 1.00 98.56 81 LEU A O 1
ATOM 581 N N . LEU A 1 82 ? -1.235 4.221 9.692 1.00 98.50 82 LEU A N 1
ATOM 582 C CA . LEU A 1 82 ? -1.317 4.914 10.980 1.00 98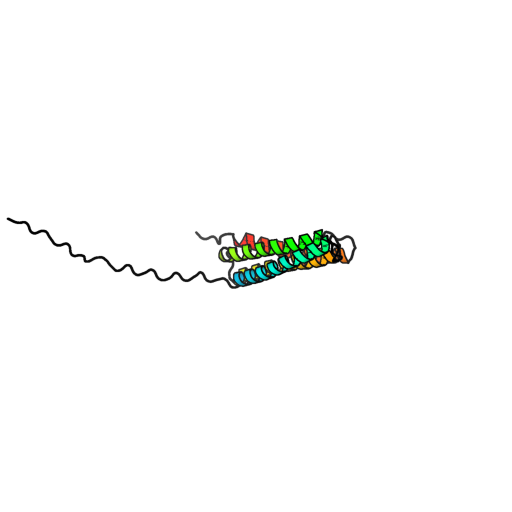.50 82 LEU A CA 1
ATOM 583 C C . LEU A 1 82 ? -2.691 5.563 11.193 1.00 98.50 82 LEU A C 1
ATOM 585 O O . LEU A 1 82 ? -3.254 5.438 12.279 1.00 98.50 82 LEU A O 1
ATOM 589 N N . GLY A 1 83 ? -3.265 6.191 10.165 1.00 98.00 83 GLY A N 1
ATOM 590 C CA . GLY A 1 83 ? -4.597 6.799 10.226 1.00 98.00 83 GLY A CA 1
ATOM 591 C C . GLY A 1 83 ? -5.706 5.774 10.478 1.00 98.00 83 GLY A C 1
ATOM 592 O O . GLY A 1 83 ? -6.578 5.984 11.326 1.00 98.00 83 GLY A O 1
ATOM 593 N N . VAL A 1 84 ? -5.652 4.617 9.813 1.00 98.06 84 VAL A N 1
ATOM 594 C CA . VAL A 1 84 ? -6.594 3.524 10.091 1.00 98.06 84 VAL A CA 1
ATOM 595 C C . VAL A 1 84 ? -6.362 2.968 11.497 1.00 98.06 84 VAL A C 1
ATOM 597 O O . VAL A 1 84 ? -7.321 2.840 12.252 1.00 98.06 84 VAL A O 1
ATOM 600 N N . ALA A 1 85 ? -5.111 2.708 11.894 1.00 97.56 85 ALA A N 1
ATOM 601 C CA . ALA A 1 85 ? -4.780 2.205 13.230 1.00 97.56 85 ALA A CA 1
ATOM 602 C C . ALA A 1 85 ? -5.309 3.116 14.347 1.00 97.56 85 ALA A C 1
ATOM 604 O O . ALA A 1 85 ? -5.883 2.628 15.322 1.00 97.56 85 ALA A O 1
ATOM 605 N N . TRP A 1 86 ? -5.152 4.431 14.174 1.00 97.12 86 TRP A N 1
ATOM 606 C CA . TRP A 1 86 ? -5.633 5.461 15.093 1.00 97.12 86 TRP A CA 1
ATOM 607 C C . TRP A 1 86 ? -7.156 5.471 15.223 1.00 97.12 86 TRP A C 1
ATOM 609 O O . TRP A 1 86 ? -7.698 5.690 16.303 1.00 97.12 86 TRP A O 1
ATOM 619 N N . THR A 1 87 ? -7.858 5.216 14.121 1.00 96.69 87 THR A N 1
ATOM 620 C CA . THR A 1 87 ? -9.321 5.269 14.084 1.00 96.69 87 THR A CA 1
ATOM 621 C C . THR A 1 87 ? -9.994 3.944 14.428 1.00 96.69 87 THR A C 1
ATOM 623 O O . THR A 1 87 ? -11.200 3.942 14.652 1.00 96.69 87 THR A O 1
ATOM 626 N N . LEU A 1 88 ? -9.257 2.831 14.556 1.00 95.75 88 LEU A N 1
ATOM 627 C CA . LEU A 1 88 ? -9.827 1.523 14.916 1.00 95.75 88 LEU A CA 1
ATOM 628 C C . LEU A 1 88 ? -10.742 1.544 16.158 1.00 95.75 88 LEU A C 1
ATOM 630 O O . LEU A 1 88 ? -11.824 0.960 16.065 1.00 95.75 88 LEU A O 1
ATOM 634 N N . PRO A 1 89 ? -10.394 2.210 17.284 1.00 93.81 89 PRO A N 1
ATOM 635 C CA . PRO A 1 89 ? -11.276 2.285 18.454 1.00 93.81 89 PRO A CA 1
ATOM 636 C C . PRO A 1 89 ? -12.586 3.045 18.200 1.00 93.81 89 PRO A C 1
ATOM 638 O O . PRO A 1 89 ? -13.537 2.889 18.957 1.00 93.81 89 PRO A O 1
ATOM 641 N N . MET A 1 90 ? -12.635 3.876 17.155 1.00 94.75 90 MET A N 1
ATOM 642 C CA . MET A 1 90 ? -13.804 4.681 16.782 1.00 94.75 90 MET A CA 1
ATOM 643 C C . MET A 1 90 ? -14.782 3.902 15.893 1.00 94.75 90 MET A C 1
ATOM 645 O O . MET A 1 90 ? -15.892 4.369 15.636 1.00 94.75 90 MET A O 1
ATOM 649 N N . LEU A 1 91 ? -14.371 2.736 15.386 1.00 94.88 91 LEU A N 1
ATOM 650 C CA . LEU A 1 91 ? -15.192 1.914 14.508 1.00 94.88 91 LEU A CA 1
ATOM 651 C C . LEU A 1 91 ? -16.101 1.004 15.329 1.00 94.88 91 LEU A C 1
ATOM 653 O O . LEU A 1 91 ? -15.687 0.400 16.314 1.00 94.88 91 LEU A O 1
ATOM 657 N N . ARG A 1 92 ? -17.313 0.777 14.829 1.00 93.88 92 ARG A N 1
ATOM 658 C CA . ARG A 1 92 ? -18.313 -0.139 15.410 1.00 93.88 92 ARG A CA 1
ATOM 659 C C . ARG A 1 92 ? -17.922 -1.624 15.416 1.00 93.88 92 ARG A C 1
ATOM 661 O O . ARG A 1 92 ? -18.725 -2.478 15.782 1.00 93.88 92 ARG A O 1
ATOM 668 N N . TYR A 1 93 ? -16.743 -1.962 14.906 1.00 93.25 93 TYR A N 1
ATOM 669 C CA . TYR A 1 93 ? -16.307 -3.339 14.731 1.00 93.25 93 TYR A CA 1
ATOM 670 C C . TYR A 1 93 ? -15.780 -3.935 16.033 1.00 93.25 93 TYR A C 1
ATOM 672 O O . TYR A 1 93 ? -14.973 -3.322 16.722 1.00 93.25 93 TYR A O 1
ATOM 680 N N . GLY A 1 94 ? -16.152 -5.188 16.309 1.00 93.12 94 GLY A N 1
ATOM 681 C CA . GLY A 1 94 ? -15.465 -5.999 17.314 1.00 93.12 94 GLY A CA 1
ATOM 682 C C . GLY A 1 94 ? -14.034 -6.358 16.889 1.00 93.12 94 GLY A C 1
ATOM 683 O O . GLY A 1 94 ? -13.632 -6.133 15.742 1.00 93.12 94 GLY A O 1
ATOM 684 N N . ALA A 1 95 ? -13.278 -6.991 17.790 1.00 93.88 95 ALA A N 1
ATOM 685 C CA . ALA A 1 95 ? -11.859 -7.312 17.591 1.00 93.88 95 ALA A CA 1
ATOM 686 C C . ALA A 1 95 ? -11.565 -8.054 16.269 1.00 93.88 95 ALA A C 1
ATOM 688 O O . ALA A 1 95 ? -10.603 -7.732 15.575 1.00 93.88 95 ALA A O 1
ATOM 689 N N . VAL A 1 96 ? -12.423 -9.004 15.872 1.00 95.56 96 VAL A N 1
ATOM 690 C CA . VAL A 1 96 ? -12.275 -9.749 14.607 1.00 95.56 96 VAL A CA 1
ATOM 691 C C . VAL A 1 96 ? -12.456 -8.840 13.387 1.00 95.56 96 VAL A C 1
ATOM 693 O O . VAL A 1 96 ? -11.700 -8.947 12.423 1.00 95.56 96 VAL A O 1
ATOM 696 N N . GLY A 1 97 ? -13.433 -7.929 13.418 1.00 95.81 97 GLY A N 1
ATOM 697 C CA . GLY A 1 97 ? -13.678 -6.986 12.324 1.00 95.81 97 GLY A CA 1
ATOM 698 C C . GLY A 1 97 ? -12.527 -5.995 12.162 1.00 95.81 97 GLY A C 1
ATOM 699 O O . GLY A 1 97 ? -12.028 -5.813 11.052 1.00 95.81 97 GLY A O 1
ATOM 700 N N . GLN A 1 98 ? -12.030 -5.449 13.276 1.00 96.44 98 GLN A N 1
ATOM 701 C CA . GLN A 1 98 ? -10.836 -4.597 13.288 1.00 96.44 98 GLN A CA 1
ATOM 702 C C . GLN A 1 98 ? -9.605 -5.339 12.750 1.00 96.44 98 GLN A C 1
ATOM 704 O O . GLN A 1 98 ? -8.846 -4.787 11.959 1.00 96.44 98 GLN A O 1
ATOM 709 N N . GLN A 1 99 ? -9.429 -6.610 13.122 1.00 97.25 99 GLN A N 1
ATOM 710 C CA . GLN A 1 99 ? -8.321 -7.440 12.650 1.00 97.25 99 GLN A CA 1
ATOM 711 C C . GLN A 1 99 ? -8.381 -7.712 11.140 1.00 97.25 99 GLN A C 1
ATOM 713 O O . GLN A 1 99 ? -7.345 -7.687 10.472 1.00 97.25 99 GLN A O 1
ATOM 718 N N . ARG A 1 100 ? -9.573 -7.982 10.596 1.00 97.75 100 ARG A N 1
ATOM 719 C CA . ARG A 1 100 ? -9.777 -8.194 9.153 1.00 97.75 100 ARG A CA 1
ATOM 720 C C . ARG A 1 100 ? -9.523 -6.915 8.363 1.00 97.75 100 ARG A C 1
ATOM 722 O O . ARG A 1 100 ? -8.810 -6.966 7.365 1.00 97.75 100 ARG A O 1
ATOM 729 N N . LEU A 1 101 ? -10.046 -5.783 8.839 1.00 98.12 101 LEU A N 1
ATOM 730 C CA . LEU A 1 101 ? -9.788 -4.477 8.235 1.00 98.12 101 LEU A CA 1
ATOM 731 C C . LEU A 1 101 ? -8.288 -4.160 8.241 1.00 98.12 101 LEU A C 1
ATOM 733 O O . LEU A 1 101 ? -7.735 -3.820 7.200 1.00 98.12 101 LEU A O 1
ATOM 737 N N . ALA A 1 102 ? -7.621 -4.348 9.383 1.00 98.00 102 ALA A N 1
ATOM 738 C CA . ALA A 1 102 ? -6.182 -4.145 9.506 1.00 98.00 102 ALA A CA 1
ATOM 739 C C . ALA A 1 102 ? -5.400 -4.964 8.471 1.00 98.00 102 ALA A C 1
ATOM 741 O O . ALA A 1 102 ? -4.554 -4.414 7.772 1.00 98.00 102 ALA A O 1
ATOM 742 N N . TRP A 1 103 ? -5.703 -6.258 8.327 1.00 98.38 103 TRP A N 1
ATOM 743 C CA . TRP A 1 103 ? -5.047 -7.105 7.329 1.00 98.38 103 TRP A CA 1
ATOM 744 C C . TRP A 1 103 ? -5.309 -6.656 5.895 1.00 98.38 103 TRP A C 1
ATOM 746 O O . TRP A 1 103 ? -4.363 -6.596 5.114 1.00 98.38 103 TRP A O 1
ATOM 756 N N . ALA A 1 104 ? -6.553 -6.312 5.557 1.00 97.88 104 ALA A N 1
ATOM 757 C CA . ALA A 1 104 ? -6.900 -5.857 4.215 1.00 97.88 104 ALA A CA 1
ATOM 758 C C . ALA A 1 104 ? -6.109 -4.595 3.828 1.00 97.88 104 ALA A C 1
ATOM 760 O O . ALA A 1 104 ? -5.529 -4.540 2.745 1.00 97.88 104 ALA A O 1
ATOM 761 N N . VAL A 1 105 ? -6.008 -3.622 4.742 1.00 98.25 105 VAL A N 1
ATOM 762 C CA . VAL A 1 105 ? -5.238 -2.391 4.511 1.00 98.25 105 VAL A CA 1
ATOM 763 C C . VAL A 1 105 ? -3.735 -2.681 4.446 1.00 98.25 105 VAL A C 1
ATOM 765 O O . VAL A 1 105 ? -3.068 -2.186 3.539 1.00 98.25 105 VAL A O 1
ATOM 768 N N . ILE A 1 106 ? -3.187 -3.496 5.356 1.00 98.50 106 ILE A N 1
ATOM 769 C CA . ILE A 1 106 ? -1.759 -3.864 5.346 1.00 98.50 106 ILE A CA 1
ATOM 770 C C . ILE A 1 106 ? -1.382 -4.517 4.016 1.00 98.50 106 ILE A C 1
ATOM 772 O O . ILE A 1 106 ? -0.472 -4.040 3.341 1.00 98.50 106 ILE A O 1
ATOM 776 N N . VAL A 1 107 ? -2.089 -5.578 3.620 1.00 98.12 107 VAL A N 1
ATOM 777 C CA . VAL A 1 107 ? -1.757 -6.343 2.410 1.00 98.12 107 VAL A CA 1
ATOM 778 C C . VAL A 1 107 ? -1.843 -5.461 1.171 1.00 98.12 107 VAL A C 1
ATOM 780 O O . VAL A 1 107 ? -0.908 -5.460 0.374 1.00 98.12 107 VAL A O 1
ATOM 783 N N . ALA A 1 108 ? -2.904 -4.661 1.038 1.00 98.12 108 ALA A N 1
ATOM 784 C CA . ALA A 1 108 ? -3.081 -3.798 -0.124 1.00 98.12 108 ALA A CA 1
ATOM 785 C C . ALA A 1 108 ? -1.958 -2.754 -0.263 1.00 98.12 108 ALA A C 1
ATOM 787 O O . ALA A 1 108 ? -1.448 -2.545 -1.362 1.00 98.12 108 ALA A O 1
ATOM 788 N N . ASN A 1 109 ? -1.517 -2.138 0.841 1.00 98.62 109 ASN A N 1
ATOM 789 C CA . ASN A 1 109 ? -0.445 -1.136 0.808 1.00 98.62 109 ASN A CA 1
ATOM 790 C C . ASN A 1 109 ? 0.923 -1.753 0.489 1.00 98.62 109 ASN A C 1
ATOM 792 O O . ASN A 1 109 ? 1.670 -1.206 -0.323 1.00 98.62 109 ASN A O 1
ATOM 796 N N . TYR A 1 110 ? 1.237 -2.911 1.076 1.00 98.69 110 TYR A N 1
ATOM 797 C CA . TYR A 1 110 ? 2.475 -3.625 0.763 1.00 98.69 110 TYR A CA 1
ATOM 798 C C . TYR A 1 110 ? 2.502 -4.128 -0.679 1.00 98.69 110 TYR A C 1
ATOM 800 O O . TYR A 1 110 ? 3.537 -4.013 -1.333 1.00 98.69 110 TYR A O 1
ATOM 808 N N . ALA A 1 111 ? 1.378 -4.640 -1.186 1.00 98.12 111 ALA A N 1
ATOM 809 C CA . ALA A 1 111 ? 1.254 -5.051 -2.579 1.00 98.12 111 ALA A CA 1
ATOM 810 C C . ALA A 1 111 ? 1.400 -3.856 -3.533 1.00 98.12 111 ALA A C 1
ATOM 812 O O . ALA A 1 111 ? 2.106 -3.955 -4.534 1.00 98.12 111 ALA A O 1
ATOM 813 N N . ASN A 1 112 ? 0.797 -2.708 -3.204 1.00 98.31 112 ASN A N 1
ATOM 814 C CA . ASN A 1 112 ? 0.918 -1.494 -4.010 1.00 98.31 112 ASN A CA 1
ATOM 815 C C . ASN A 1 112 ? 2.374 -1.050 -4.146 1.00 98.31 112 ASN A C 1
ATOM 817 O O . ASN A 1 112 ? 2.866 -0.835 -5.253 1.00 98.31 112 ASN A O 1
ATOM 821 N N . TRP A 1 113 ? 3.087 -0.967 -3.023 1.00 98.50 113 TRP A N 1
ATOM 822 C CA . TRP A 1 113 ? 4.506 -0.637 -3.023 1.00 98.50 113 TRP A CA 1
ATOM 823 C C . TRP A 1 113 ? 5.330 -1.666 -3.815 1.00 98.50 113 TRP A C 1
ATOM 825 O O . TRP A 1 113 ? 6.053 -1.285 -4.737 1.00 98.50 113 TRP A O 1
ATOM 835 N N . SER A 1 114 ? 5.199 -2.961 -3.509 1.00 98.12 114 SER A N 1
ATOM 836 C CA . SER A 1 114 ? 6.060 -3.997 -4.092 1.00 98.12 114 SER A CA 1
ATOM 837 C C . SER A 1 114 ? 5.854 -4.155 -5.598 1.00 98.12 114 SER A C 1
ATOM 839 O O . SER A 1 114 ? 6.830 -4.222 -6.347 1.00 98.12 114 SER A O 1
ATOM 841 N N . ILE A 1 115 ? 4.605 -4.140 -6.067 1.00 97.75 115 ILE A N 1
ATOM 842 C CA . ILE A 1 115 ? 4.298 -4.245 -7.496 1.00 97.75 115 ILE A CA 1
ATOM 843 C C . ILE A 1 115 ? 4.771 -2.992 -8.232 1.00 97.75 115 ILE A C 1
ATOM 845 O O . ILE A 1 115 ? 5.313 -3.110 -9.327 1.00 97.75 115 ILE A O 1
ATOM 849 N N . THR A 1 116 ? 4.656 -1.804 -7.630 1.00 97.31 116 THR A N 1
ATOM 850 C CA . THR A 1 116 ? 5.181 -0.570 -8.238 1.00 97.31 116 THR A CA 1
ATOM 851 C C . THR A 1 116 ? 6.709 -0.603 -8.351 1.00 97.31 116 THR A C 1
ATOM 853 O O . THR A 1 116 ? 7.254 -0.196 -9.378 1.00 97.31 116 THR A O 1
ATOM 856 N N . CYS A 1 117 ? 7.415 -1.161 -7.359 1.00 96.94 117 CYS A N 1
ATOM 857 C CA . CYS A 1 117 ? 8.857 -1.408 -7.459 1.00 96.94 117 CYS A CA 1
ATOM 858 C C . CYS A 1 117 ? 9.192 -2.322 -8.646 1.00 96.94 117 CYS A C 1
ATOM 860 O O . CYS A 1 117 ? 10.067 -1.987 -9.442 1.00 96.94 117 CYS A O 1
ATOM 862 N N . VAL A 1 118 ? 8.487 -3.449 -8.798 1.00 96.44 118 VAL A N 1
ATOM 863 C CA . VAL A 1 118 ? 8.700 -4.391 -9.915 1.00 96.44 118 VAL A CA 1
ATOM 864 C C . VAL A 1 118 ? 8.372 -3.739 -11.259 1.00 96.44 118 VAL A C 1
ATOM 866 O O . VAL A 1 118 ? 9.151 -3.833 -12.205 1.00 96.44 118 VAL A O 1
ATOM 869 N N . LYS A 1 119 ? 7.257 -3.013 -11.334 1.00 94.75 119 LYS A N 1
ATOM 870 C CA . LYS A 1 119 ? 6.834 -2.249 -12.510 1.00 94.75 119 LYS A CA 1
ATOM 871 C C . LYS A 1 119 ? 7.919 -1.278 -12.981 1.00 94.75 119 LYS A C 1
ATOM 873 O O . LYS A 1 119 ? 8.154 -1.177 -14.183 1.00 94.75 119 LYS A O 1
ATOM 878 N N . ALA A 1 120 ? 8.609 -0.613 -12.054 1.00 96.56 120 ALA A N 1
ATOM 879 C CA . ALA A 1 120 ? 9.710 0.287 -12.384 1.00 96.56 120 ALA A CA 1
ATOM 880 C C . ALA A 1 120 ? 10.877 -0.433 -13.083 1.00 96.56 120 ALA A C 1
ATOM 882 O O . ALA A 1 120 ? 11.461 0.118 -14.012 1.00 96.56 120 ALA A O 1
ATOM 883 N N . TRP A 1 121 ? 11.181 -1.676 -12.705 1.00 95.75 121 TRP A N 1
ATOM 884 C CA . TRP A 1 121 ? 12.187 -2.493 -13.397 1.00 95.75 121 TRP A CA 1
ATOM 885 C C . TRP A 1 121 ? 11.714 -2.992 -14.760 1.00 95.75 121 TRP A C 1
ATOM 887 O O . TRP A 1 121 ? 12.495 -3.025 -15.707 1.00 95.75 121 TRP A O 1
ATOM 897 N N . LEU A 1 122 ? 10.435 -3.355 -14.869 1.00 93.88 122 LEU A N 1
ATOM 898 C CA . LEU A 1 122 ? 9.841 -3.828 -16.120 1.00 93.88 122 LEU A CA 1
ATOM 899 C C . LEU A 1 122 ? 9.612 -2.705 -17.141 1.00 93.88 122 LEU A C 1
ATOM 901 O O . LEU A 1 122 ? 9.442 -3.001 -18.320 1.00 93.88 122 LEU A O 1
ATOM 905 N N . ARG A 1 123 ? 9.615 -1.436 -16.704 1.00 94.12 123 ARG A N 1
ATOM 906 C CA . ARG A 1 123 ? 9.369 -0.247 -17.541 1.00 94.12 123 ARG A CA 1
ATOM 907 C C . ARG A 1 123 ? 8.059 -0.343 -18.336 1.00 94.12 123 ARG A C 1
ATOM 909 O O . ARG A 1 123 ? 7.995 0.032 -19.503 1.00 94.12 123 ARG A O 1
ATOM 916 N N . VAL A 1 124 ? 7.015 -0.874 -17.697 1.00 93.56 124 VAL A N 1
ATOM 917 C CA . VAL A 1 124 ? 5.669 -1.024 -18.278 1.00 93.56 124 VAL A CA 1
ATOM 918 C C . VAL A 1 124 ? 4.676 -0.065 -17.631 1.00 93.56 124 VAL A C 1
ATOM 920 O O . VAL A 1 124 ? 4.819 0.301 -16.462 1.00 93.56 124 VAL A O 1
ATOM 923 N N . SER A 1 125 ? 3.631 0.306 -18.375 1.00 90.88 125 SER A N 1
ATOM 924 C CA . SER A 1 125 ? 2.585 1.208 -17.882 1.00 90.88 125 SER A CA 1
ATOM 925 C C . SER A 1 125 ? 1.667 0.536 -16.857 1.00 90.88 125 SER A C 1
ATOM 927 O O . SER A 1 125 ? 1.325 1.147 -15.850 1.00 90.88 125 SER A O 1
ATOM 929 N N . GLY A 1 126 ? 1.307 -0.734 -17.048 1.00 88.25 126 GLY A N 1
ATOM 930 C CA . GLY A 1 126 ? 0.486 -1.532 -16.131 1.00 88.25 126 GLY A CA 1
ATOM 931 C C . GLY A 1 126 ? -0.891 -0.932 -15.823 1.00 88.25 126 GLY A C 1
ATOM 932 O O . GLY A 1 126 ? -1.381 -1.122 -14.711 1.00 88.25 126 GLY A O 1
ATOM 933 N N . VAL A 1 127 ? -1.470 -0.159 -16.751 1.00 88.19 127 VAL A N 1
ATOM 934 C CA . VAL A 1 127 ? -2.749 0.563 -16.570 1.00 88.19 127 VAL A CA 1
ATOM 935 C C . VAL A 1 127 ? -3.917 -0.032 -17.358 1.00 88.19 127 VAL A C 1
ATOM 937 O O . VAL A 1 127 ? -5.064 0.276 -17.051 1.00 88.19 127 VAL A O 1
ATOM 940 N N . ASP A 1 128 ? -3.638 -0.878 -18.345 1.00 92.19 128 ASP A N 1
ATOM 941 C CA . ASP A 1 128 ? -4.607 -1.477 -19.259 1.00 92.19 128 ASP A CA 1
ATOM 942 C C . ASP A 1 128 ? -4.134 -2.851 -19.764 1.00 92.19 128 ASP A C 1
ATOM 944 O O . ASP A 1 128 ? -3.012 -3.275 -19.494 1.00 92.19 128 ASP A O 1
ATOM 948 N N . LEU A 1 129 ? -5.015 -3.567 -20.468 1.00 93.88 129 LEU A N 1
ATOM 949 C CA . LEU A 1 129 ? -4.691 -4.816 -21.158 1.00 93.88 129 LEU A CA 1
ATOM 950 C C . LEU A 1 129 ? -4.378 -4.503 -22.624 1.00 93.88 129 LEU A C 1
ATOM 952 O O . LEU A 1 129 ? -5.292 -4.206 -23.394 1.00 93.88 129 LEU A O 1
ATOM 956 N N . ILE A 1 130 ? -3.102 -4.577 -23.006 1.00 94.69 130 ILE A N 1
ATOM 957 C CA . ILE A 1 130 ? -2.625 -4.238 -24.365 1.00 94.69 130 ILE A CA 1
ATOM 958 C C . ILE A 1 130 ? -2.052 -5.444 -25.115 1.00 94.69 130 ILE A C 1
ATOM 960 O O . ILE A 1 130 ? -1.531 -5.297 -26.219 1.00 94.69 130 ILE A O 1
ATOM 964 N N . GLY A 1 131 ? -2.112 -6.640 -24.522 1.00 91.94 131 GLY A N 1
ATOM 965 C CA . GLY A 1 131 ? -1.564 -7.868 -25.099 1.00 91.94 131 GLY A CA 1
ATOM 966 C C . GLY A 1 131 ? -0.065 -8.057 -24.846 1.00 91.94 131 GLY A C 1
ATOM 967 O O . GLY A 1 131 ? 0.523 -9.025 -25.329 1.00 91.94 131 GLY A O 1
ATOM 968 N N . GLN A 1 132 ? 0.575 -7.167 -24.079 1.00 95.56 132 GLN A N 1
ATOM 969 C CA . GLN A 1 132 ? 1.961 -7.331 -23.645 1.00 95.56 132 GLN A CA 1
ATOM 970 C C . GLN A 1 132 ? 1.981 -8.042 -22.288 1.00 95.56 132 GLN A C 1
ATOM 972 O O . GLN A 1 132 ? 1.656 -7.445 -21.265 1.00 95.56 132 GLN A O 1
ATOM 977 N N . ALA A 1 133 ? 2.451 -9.293 -22.256 1.00 95.19 133 ALA A N 1
ATOM 978 C CA . ALA A 1 133 ? 2.375 -10.157 -21.072 1.00 95.19 133 ALA A CA 1
ATOM 979 C C . ALA A 1 133 ? 2.878 -9.507 -19.766 1.00 95.19 133 ALA A C 1
ATOM 981 O O . ALA A 1 133 ? 2.230 -9.631 -18.728 1.00 95.19 133 ALA A O 1
ATOM 982 N N . ALA A 1 134 ? 4.006 -8.786 -19.802 1.00 93.62 134 ALA A N 1
ATOM 983 C CA . ALA A 1 134 ? 4.551 -8.102 -18.625 1.00 93.62 134 ALA A CA 1
ATOM 984 C C . ALA A 1 134 ? 3.639 -6.968 -18.124 1.00 93.62 134 ALA A C 1
ATOM 986 O O . ALA A 1 134 ? 3.407 -6.845 -16.922 1.00 93.62 134 ALA A O 1
ATOM 987 N N . ASN A 1 135 ? 3.100 -6.164 -19.043 1.00 95.50 135 ASN A N 1
ATOM 988 C CA . ASN A 1 135 ? 2.178 -5.076 -18.732 1.00 95.50 135 ASN A CA 1
ATOM 989 C C . ASN A 1 135 ? 0.869 -5.620 -18.152 1.00 95.50 135 ASN A C 1
ATOM 991 O O . ASN A 1 135 ? 0.449 -5.209 -17.071 1.00 95.50 135 ASN A O 1
ATOM 995 N N . ASP A 1 136 ? 0.282 -6.597 -18.839 1.00 96.31 136 ASP A N 1
ATOM 996 C CA . ASP A 1 136 ? -1.008 -7.180 -18.486 1.00 96.31 136 ASP A CA 1
ATOM 997 C C . ASP A 1 136 ? -0.928 -7.906 -17.134 1.00 96.31 136 ASP A C 1
ATOM 999 O O . ASP A 1 136 ? -1.830 -7.789 -16.304 1.00 96.31 136 ASP A O 1
ATOM 1003 N N . THR A 1 137 ? 0.198 -8.573 -16.849 1.00 96.38 137 THR A N 1
ATOM 1004 C CA . THR A 1 137 ? 0.456 -9.186 -15.536 1.00 96.38 137 THR A CA 1
ATOM 1005 C C . THR A 1 137 ? 0.499 -8.137 -14.426 1.00 96.38 137 THR A C 1
ATOM 1007 O O . THR A 1 137 ? -0.125 -8.331 -13.383 1.00 96.38 137 THR A O 1
ATOM 1010 N N . VAL A 1 138 ? 1.200 -7.014 -14.634 1.00 95.88 138 VAL A N 1
ATOM 1011 C CA . VAL A 1 138 ? 1.246 -5.914 -13.653 1.00 95.88 138 VAL A CA 1
ATOM 1012 C C . VAL A 1 138 ? -0.143 -5.310 -13.451 1.00 95.88 138 VAL A C 1
ATOM 1014 O O . VAL A 1 138 ? -0.539 -5.092 -12.307 1.00 95.88 138 VAL A O 1
ATOM 1017 N N . PHE A 1 139 ? -0.897 -5.082 -14.527 1.00 96.69 139 PHE A N 1
ATOM 1018 C CA . PHE A 1 139 ? -2.257 -4.548 -14.458 1.00 96.69 139 PHE A CA 1
ATOM 1019 C C . PHE A 1 139 ? -3.197 -5.461 -13.657 1.00 96.69 139 PHE A C 1
ATOM 1021 O O . PHE A 1 139 ? -3.893 -5.000 -12.746 1.00 96.69 139 PHE A O 1
ATOM 1028 N N . VAL A 1 140 ? -3.189 -6.766 -13.947 1.00 97.25 140 VAL A N 1
ATOM 1029 C CA . VAL A 1 140 ? -4.010 -7.756 -13.234 1.00 97.25 140 VAL A CA 1
ATOM 1030 C C . VAL A 1 140 ? -3.586 -7.853 -11.769 1.00 97.25 140 VAL A C 1
ATOM 1032 O O . VAL A 1 140 ? -4.446 -7.838 -10.886 1.00 97.25 140 VAL A O 1
ATOM 1035 N N . ALA A 1 141 ? -2.279 -7.886 -11.493 1.00 97.12 141 ALA A N 1
ATOM 1036 C CA . ALA A 1 141 ? -1.759 -7.911 -10.131 1.00 97.12 141 ALA A CA 1
ATOM 1037 C C . ALA A 1 141 ? -2.210 -6.673 -9.341 1.00 97.12 141 ALA A C 1
ATOM 1039 O O . ALA A 1 141 ? -2.838 -6.825 -8.296 1.00 97.12 141 ALA A O 1
ATOM 1040 N N . LEU A 1 142 ? -1.993 -5.458 -9.863 1.00 95.25 142 LEU A N 1
ATOM 1041 C CA . LEU A 1 142 ? -2.438 -4.217 -9.216 1.00 95.25 142 LEU A CA 1
ATOM 1042 C C . LEU A 1 142 ? -3.953 -4.213 -8.987 1.00 95.25 142 LEU A C 1
ATOM 1044 O O . LEU A 1 142 ? -4.415 -3.892 -7.892 1.00 95.25 142 LEU A O 1
ATOM 1048 N N . THR A 1 143 ? -4.738 -4.613 -9.983 1.00 96.94 143 THR A N 1
ATOM 1049 C CA . THR A 1 143 ? -6.200 -4.646 -9.863 1.00 96.94 143 THR A CA 1
ATOM 1050 C C . THR A 1 143 ? -6.657 -5.572 -8.733 1.00 96.94 143 THR A C 1
ATOM 1052 O O . THR A 1 143 ? -7.436 -5.161 -7.866 1.00 96.94 143 THR A O 1
ATOM 1055 N N . LEU A 1 144 ? -6.150 -6.808 -8.711 1.00 97.56 144 LEU A N 1
ATOM 1056 C CA . LEU A 1 144 ? -6.605 -7.850 -7.789 1.00 97.56 144 LEU A CA 1
ATOM 1057 C C . LEU A 1 144 ? -6.030 -7.712 -6.377 1.00 97.56 144 LEU A C 1
ATOM 1059 O O . LEU A 1 144 ? -6.726 -8.030 -5.414 1.00 97.56 144 LEU A O 1
ATOM 1063 N N . SER A 1 145 ? -4.784 -7.255 -6.227 1.00 96.25 145 SER A N 1
ATOM 1064 C CA . SER A 1 145 ? -4.125 -7.176 -4.916 1.00 96.25 145 SER A CA 1
ATOM 1065 C C . SER A 1 145 ? -4.137 -5.781 -4.299 1.00 96.25 145 SER A C 1
ATOM 1067 O O . SER A 1 145 ? -3.903 -5.657 -3.098 1.00 96.25 145 SER A O 1
ATOM 1069 N N . VAL A 1 146 ? -4.393 -4.733 -5.089 1.00 96.56 146 VAL A N 1
ATOM 1070 C CA . VAL A 1 146 ? -4.371 -3.343 -4.612 1.00 96.56 146 VAL A CA 1
ATOM 1071 C C . VAL A 1 146 ? -5.734 -2.699 -4.752 1.00 96.56 146 VAL A C 1
ATOM 1073 O O . VAL A 1 146 ? -6.320 -2.333 -3.736 1.00 96.56 146 VAL A O 1
ATOM 1076 N N . VAL A 1 147 ? -6.252 -2.566 -5.974 1.00 96.94 147 VAL A N 1
ATOM 1077 C CA . VAL A 1 147 ? -7.441 -1.742 -6.241 1.00 96.94 147 VAL A CA 1
ATOM 1078 C C . VAL A 1 147 ? -8.671 -2.326 -5.555 1.00 96.94 147 VAL A C 1
ATOM 1080 O O . VAL A 1 147 ? -9.272 -1.664 -4.708 1.00 96.94 147 VAL A O 1
ATOM 1083 N N . ILE A 1 148 ? -9.018 -3.580 -5.857 1.00 97.25 148 ILE A N 1
ATOM 1084 C CA . ILE A 1 148 ? -10.201 -4.228 -5.276 1.00 97.25 148 ILE A CA 1
ATOM 1085 C C . ILE A 1 148 ? -10.084 -4.322 -3.744 1.00 97.25 148 ILE A C 1
ATOM 1087 O O . ILE A 1 148 ? -11.004 -3.864 -3.059 1.00 97.25 148 ILE A O 1
ATOM 1091 N N . PRO A 1 149 ? -8.971 -4.818 -3.161 1.00 96.94 149 PRO A N 1
ATOM 1092 C CA . PRO A 1 149 ? -8.825 -4.873 -1.710 1.00 96.94 149 PRO A CA 1
ATOM 1093 C C . PRO A 1 149 ? -8.871 -3.499 -1.040 1.00 96.94 149 PRO A C 1
ATOM 1095 O O . PRO A 1 149 ? -9.491 -3.373 0.013 1.00 96.94 149 PRO A O 1
ATOM 1098 N N . SER A 1 150 ? -8.279 -2.461 -1.643 1.00 96.88 150 SER A N 1
ATOM 1099 C CA . SER A 1 150 ? -8.305 -1.099 -1.087 1.00 96.88 150 SER A CA 1
ATOM 1100 C C . SER A 1 150 ? -9.708 -0.509 -1.106 1.00 96.88 150 SER A C 1
ATOM 1102 O O . SER A 1 1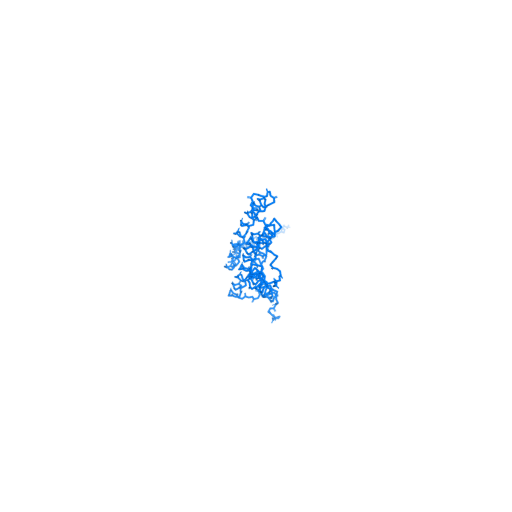50 ? -10.111 0.117 -0.125 1.00 96.88 150 SER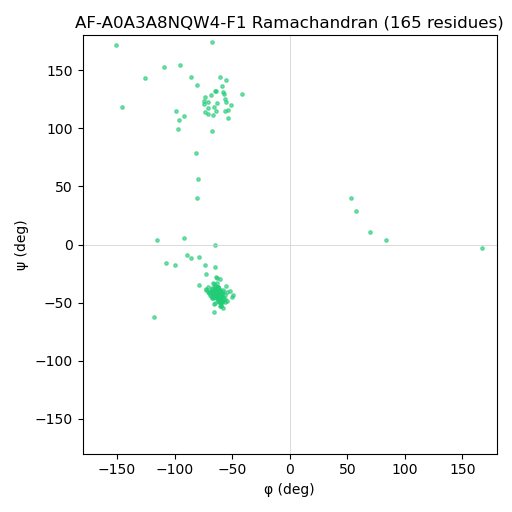 A O 1
ATOM 1104 N N . LEU A 1 151 ? -10.474 -0.731 -2.180 1.00 98.12 151 LEU A N 1
ATOM 1105 C CA . LEU A 1 151 ? -11.868 -0.292 -2.267 1.00 98.12 151 LEU A CA 1
ATOM 1106 C C . LEU A 1 151 ? -12.734 -0.996 -1.220 1.00 98.12 151 LEU A C 1
ATOM 1108 O O . LEU A 1 151 ? -13.483 -0.338 -0.500 1.00 98.12 151 LEU A O 1
ATOM 1112 N N . VAL A 1 152 ? -12.583 -2.315 -1.073 1.00 97.94 152 VAL A N 1
ATOM 1113 C CA . VAL A 1 152 ? -13.298 -3.095 -0.052 1.00 97.94 152 VAL A CA 1
ATOM 1114 C C . VAL A 1 152 ? -12.909 -2.640 1.357 1.00 97.94 152 VAL A C 1
ATOM 1116 O O . VAL A 1 152 ? -13.786 -2.390 2.185 1.00 97.94 152 VAL A O 1
ATOM 1119 N N . ALA A 1 153 ? -11.613 -2.489 1.637 1.00 97.62 153 ALA A N 1
ATOM 1120 C CA . ALA A 1 153 ? -11.115 -2.058 2.940 1.00 97.62 153 ALA A CA 1
ATOM 1121 C C . ALA A 1 153 ? -11.571 -0.636 3.283 1.00 97.62 153 ALA A C 1
ATOM 1123 O O . ALA A 1 153 ? -12.027 -0.396 4.397 1.00 97.62 153 ALA A O 1
ATOM 1124 N N . THR A 1 154 ? -11.516 0.293 2.329 1.00 97.69 154 THR A N 1
ATOM 1125 C CA . THR A 1 154 ? -11.962 1.681 2.528 1.00 97.69 154 THR A CA 1
ATOM 1126 C C . THR A 1 154 ? -13.478 1.752 2.683 1.00 97.69 154 THR A C 1
ATOM 1128 O O . THR A 1 154 ? -13.968 2.453 3.564 1.00 97.69 154 THR A O 1
ATOM 1131 N N . GLY A 1 155 ? -14.234 0.969 1.909 1.00 97.94 155 GLY A N 1
ATOM 1132 C CA . GLY A 1 155 ? -15.681 0.837 2.078 1.00 97.94 155 GLY A CA 1
ATOM 1133 C C . GLY A 1 155 ? -16.055 0.308 3.465 1.00 97.94 155 GLY A C 1
ATOM 1134 O O . GLY A 1 155 ? -16.929 0.870 4.127 1.00 97.94 155 GLY A O 1
ATOM 1135 N N . ALA A 1 156 ? -15.347 -0.716 3.951 1.00 97.44 156 ALA A N 1
ATOM 1136 C CA . ALA A 1 156 ? -15.492 -1.207 5.319 1.00 97.44 156 ALA A CA 1
ATOM 1137 C C . ALA A 1 156 ? -15.084 -0.141 6.349 1.00 97.44 156 ALA A C 1
ATOM 1139 O O . ALA A 1 156 ? -15.790 0.077 7.328 1.00 97.44 156 ALA A O 1
ATOM 1140 N N . TRP A 1 157 ? -13.994 0.587 6.123 1.00 97.69 157 TRP A N 1
ATOM 1141 C CA . TRP A 1 157 ? -13.554 1.647 7.026 1.00 97.69 157 TRP A CA 1
ATOM 1142 C C . TRP A 1 157 ? -14.609 2.755 7.170 1.00 97.69 157 TRP A C 1
ATOM 1144 O O . TRP A 1 157 ? -15.025 3.052 8.289 1.00 97.69 157 TRP A O 1
ATOM 1154 N N . ILE A 1 158 ? -15.139 3.266 6.052 1.00 97.62 158 ILE A N 1
ATOM 1155 C CA . ILE A 1 158 ? -16.242 4.243 6.012 1.00 97.62 158 ILE A CA 1
ATOM 1156 C C . ILE A 1 158 ? -17.475 3.694 6.737 1.00 97.62 158 ILE A C 1
ATOM 1158 O O . ILE A 1 158 ? -18.078 4.365 7.576 1.00 97.62 158 ILE A O 1
ATOM 1162 N N . HIS A 1 159 ? -17.852 2.453 6.435 1.00 96.12 159 HIS A N 1
ATOM 1163 C CA . HIS A 1 159 ? -18.999 1.803 7.053 1.00 96.12 159 HIS A CA 1
ATOM 1164 C C . HIS A 1 159 ? -18.830 1.616 8.568 1.00 96.12 159 HIS A C 1
ATOM 1166 O O . HIS A 1 159 ? -19.810 1.719 9.309 1.00 96.12 159 HIS A O 1
ATOM 1172 N N . GLY A 1 160 ? -17.600 1.388 9.033 1.00 95.25 160 GLY A N 1
ATOM 1173 C CA . GLY A 1 160 ? -17.248 1.232 10.439 1.00 95.25 160 GLY A CA 1
ATOM 1174 C C . GLY A 1 160 ? -17.565 2.459 11.296 1.00 95.25 160 GLY A C 1
ATOM 1175 O O . GLY A 1 160 ? -17.910 2.290 12.463 1.00 95.25 160 GLY A O 1
ATOM 1176 N N . PHE A 1 161 ? -17.537 3.666 10.723 1.00 94.81 161 PHE A N 1
ATOM 1177 C CA . PHE A 1 161 ? -17.889 4.908 11.425 1.00 94.81 161 PHE A CA 1
ATOM 1178 C C . PHE A 1 161 ? -19.400 5.149 11.565 1.00 94.81 161 PHE A C 1
ATOM 1180 O O . PHE A 1 161 ? -19.821 6.048 12.295 1.00 94.81 161 PHE A O 1
ATOM 1187 N N . ARG A 1 162 ? -20.255 4.374 10.884 1.00 91.06 162 ARG A N 1
ATOM 1188 C CA . ARG A 1 162 ? -21.713 4.537 11.001 1.00 91.06 162 ARG A CA 1
ATOM 1189 C C . ARG A 1 162 ? -22.166 4.052 12.381 1.00 91.06 162 ARG A C 1
ATOM 1191 O O . ARG A 1 162 ? -22.107 2.849 12.644 1.00 91.06 162 ARG A O 1
ATOM 1198 N N . ARG A 1 163 ? -22.632 4.982 13.232 1.00 71.44 163 ARG A N 1
ATOM 1199 C CA . ARG A 1 163 ? -23.161 4.721 14.588 1.00 71.44 163 ARG A CA 1
ATOM 1200 C C . ARG A 1 163 ? -24.055 3.477 14.609 1.00 71.44 163 ARG A C 1
ATOM 1202 O O . ARG A 1 163 ? -24.989 3.368 13.814 1.00 71.44 163 ARG A O 1
ATOM 1209 N N . SER A 1 164 ? -23.790 2.572 15.547 1.00 62.94 164 SER A N 1
ATOM 1210 C CA . SER A 1 164 ? -24.766 1.577 15.990 1.00 62.94 164 SER A CA 1
ATOM 1211 C C . SER A 1 164 ? -25.865 2.350 16.714 1.00 62.94 164 SER A C 1
ATOM 1213 O O . SER A 1 164 ? -25.669 2.800 17.837 1.00 62.94 164 SER A O 1
ATOM 1215 N N 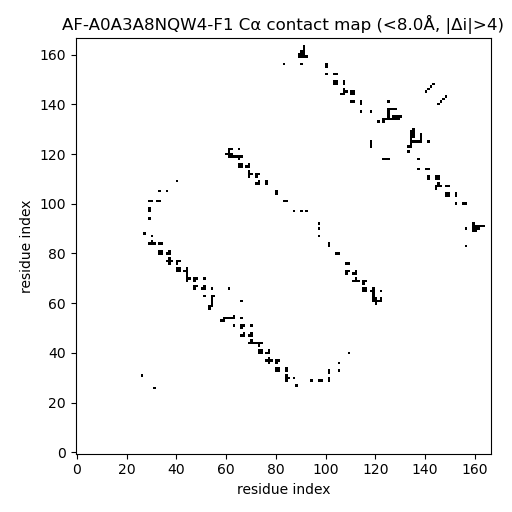. GLY A 1 165 ? -26.956 2.645 16.013 1.00 52.53 165 GLY A N 1
ATOM 1216 C CA . GLY A 1 165 ? -28.060 3.404 16.576 1.00 52.53 165 GLY A CA 1
ATOM 1217 C C . GLY A 1 165 ? -28.753 2.615 17.678 1.00 52.53 165 GLY A C 1
ATOM 1218 O O . GLY A 1 165 ? -29.440 1.646 17.384 1.00 52.53 165 GLY A O 1
ATOM 1219 N N . THR A 1 166 ? -28.610 3.089 18.907 1.00 47.53 166 THR A N 1
ATOM 1220 C CA . THR A 1 166 ? -29.717 3.213 19.860 1.00 47.53 166 THR A CA 1
ATOM 1221 C C . THR A 1 166 ? -29.437 4.466 20.691 1.00 47.53 166 THR A C 1
ATOM 1223 O O . THR A 1 166 ? -28.356 4.528 21.283 1.00 47.53 166 THR A O 1
ATOM 1226 N N . PRO A 1 167 ? -30.310 5.492 20.648 1.00 50.03 167 PRO A N 1
ATOM 1227 C CA . PRO A 1 167 ? -30.324 6.536 21.669 1.00 50.03 167 PRO A CA 1
ATOM 1228 C C . PRO A 1 167 ? -30.630 5.952 23.053 1.00 50.03 167 PRO A C 1
ATOM 1230 O O . PRO A 1 167 ? -31.268 4.874 23.111 1.00 50.03 167 PRO A O 1
#

pLDDT: mean 90.73, std 13.05, range [46.16, 98.75]

Secondary structure (DSSP, 8-state):
--PPPPP----------PPPP-PPPPPPHHHHHHHHHHHHHHHHHHHHHHHHHHHHTTSS-S-HHHHHHHHHHHHHHHHHHHHHHHHGGGSS--HHHHHHHHHHHHHHHHHHHHHHHHHHHHT---SS--S-HHHHHHHHHHIIIIIHHHHHHHHHHHHHTS-----

Radius of gyration: 27.64 Å; Cα contacts (8 Å, |Δi|>4): 174; chains: 1; bounding box: 53×52×106 Å

Solvent-accessible surface area (backbone atoms only — not comparable to full-atom values): 9087 Å² total; per-residue (Å²): 139,82,83,82,79,82,82,81,74,92,79,75,82,70,79,77,73,76,77,75,84,79,76,78,82,82,78,52,71,44,33,55,52,29,44,53,51,20,54,53,33,37,53,52,14,57,54,30,50,54,51,22,55,31,19,70,68,64,76,38,90,35,37,37,67,38,25,44,50,18,21,51,39,16,47,53,38,18,52,49,34,42,53,51,32,71,44,49,85,67,29,72,52,55,74,68,52,43,40,51,45,43,48,36,48,52,51,14,40,54,43,46,22,53,52,30,46,51,35,9,59,68,68,47,84,36,81,56,84,79,84,45,68,71,27,32,51,44,22,51,47,45,43,66,45,22,51,52,36,42,52,52,30,48,51,49,53,61,56,25,60,55,74,83,85,71,135

Foldseek 3Di:
DDDDDDDDDPPDPDPPDDPDPDDPPDQQPLLVVLLVLLVVLLVVLVVLVVVLVCCVVVVDVFANVLSVVLSVLSNVLSVVSNVLSVCLVLFPDDSVLSNVLSVLSSQQSVLSNVLSVVCRNVVEPLCDCPPDVVSVVSVVSNVPRHVVSVVVSVVSSVVRNPDPDDD

InterPro domains:
  IPR058965 Styrene oxide isomerase/Hydroxylaminobenzene mutase-like [PF26512] (31-160)

Sequence (167 aa):
MISAVPRVSPEGVHPQSTPAPVAPPAVLPAARRMAHAAAWLMLLGLLTGGYVSSAMTGKVPADPQMALAAHLNALLGTFFLLGVAWTLPMLRYGAVGQQRLAWAVIVANYANWSITCVKAWLRVSGVDLIGQAANDTVFVALTLSVVIPSLVATGAWIHGFRRSGTP

Nearest PDB structures (foldseek):
  8pnu-assembly1_H  TM=8.430E-01  e=3.920E-04  Pseudomonas sp. VLB120
  7uwb-assembly1_c  TM=4.109E-01  e=2.024E-01  Citrus x limon
  7uwa-assembly1_c  TM=3.823E-01  e=2.024E-01  Citrus x limon
  9bry-assembly1_n  TM=3.934E-01  e=3.350E-01  Mus musculus
  9brz-assembly1_h  TM=3.164E-01  e=7.502E-01  Mus musculus

Mean predicted aligned error: 8.18 Å